Protein AF-A0A7X0NG97-F1 (afdb_monomer_lite)

pLDDT: mean 80.09, std 6.95, range [50.91, 87.88]

Foldseek 3Di:
DWDFPVNVCVVVVDDPVVQVVCVVVVLADFFDCPDVVTGTHDPVRRVVSVVVVD

Organism: NCBI:txid1230533

Sequence (54 aa):
MGIRQKQLLEMLDLSRTKLWRMINNGEFPEPDRTNPSKLIWNLIDIELWDSKLK

Secondary structure (DSSP, 8-state):
-EEEHHHHHHHHT--HHHHHHHHHTT-SPPPEEEETTEEEEEHHHHHHHHHHT-

Radius of gyration: 10.56 Å; chains: 1; bounding box: 24×20×33 Å

Structure (mmCIF, N/CA/C/O backbone):
data_AF-A0A7X0NG97-F1
#
_entry.id 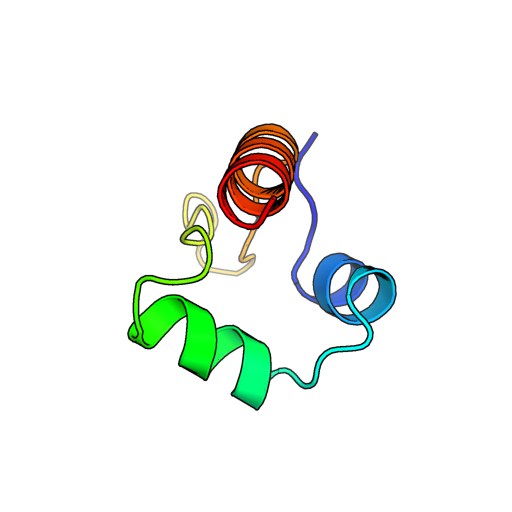  AF-A0A7X0NG97-F1
#
loop_
_atom_site.group_PDB
_atom_site.id
_atom_site.type_symbol
_atom_site.label_atom_id
_atom_site.label_alt_id
_atom_site.label_comp_id
_atom_site.label_asym_id
_atom_site.label_entity_id
_atom_site.label_seq_id
_atom_site.pdbx_PDB_ins_code
_atom_site.Cartn_x
_atom_site.Cartn_y
_atom_site.Cartn_z
_atom_site.occupancy
_atom_site.B_iso_or_equiv
_atom_site.auth_seq_id
_atom_site.auth_comp_id
_atom_site.auth_asym_id
_atom_site.auth_atom_id
_atom_site.pdbx_PDB_model_num
ATOM 1 N N . MET A 1 1 ? 12.595 -1.753 -4.295 1.00 58.66 1 MET A N 1
ATOM 2 C CA . MET A 1 1 ? 11.651 -2.812 -4.716 1.00 58.66 1 MET A CA 1
ATOM 3 C C . MET A 1 1 ? 10.254 -2.331 -4.383 1.00 58.66 1 MET A C 1
ATOM 5 O O . MET A 1 1 ? 10.031 -1.967 -3.239 1.00 58.66 1 MET A O 1
ATOM 9 N N . GLY A 1 2 ? 9.360 -2.254 -5.365 1.00 75.25 2 GLY A N 1
ATOM 10 C CA . GLY A 1 2 ? 8.003 -1.759 -5.146 1.00 75.25 2 GLY A CA 1
ATOM 11 C C . GLY A 1 2 ? 6.977 -2.891 -5.106 1.00 75.25 2 GLY A C 1
ATOM 12 O O . GLY A 1 2 ? 7.067 -3.841 -5.887 1.00 75.25 2 GLY A O 1
ATOM 13 N N . ILE A 1 3 ? 6.004 -2.783 -4.208 1.00 82.62 3 ILE A N 1
ATOM 14 C CA . ILE A 1 3 ? 4.892 -3.715 -4.048 1.00 82.62 3 ILE A CA 1
ATOM 15 C C . ILE A 1 3 ? 3.790 -3.361 -5.046 1.00 82.62 3 ILE A C 1
ATOM 17 O O . ILE A 1 3 ? 3.338 -2.223 -5.144 1.00 82.62 3 ILE A O 1
ATOM 21 N N . ARG A 1 4 ? 3.335 -4.347 -5.819 1.00 83.88 4 ARG A N 1
ATOM 22 C CA . ARG A 1 4 ? 2.198 -4.171 -6.735 1.00 83.88 4 ARG A CA 1
ATOM 23 C C . ARG A 1 4 ? 0.882 -4.264 -5.981 1.00 83.88 4 ARG A C 1
ATOM 25 O O . ARG A 1 4 ? 0.783 -5.018 -5.021 1.00 83.88 4 ARG A O 1
ATOM 32 N N . GLN A 1 5 ? -0.163 -3.637 -6.522 1.00 82.75 5 GLN A N 1
ATOM 33 C CA . GLN A 1 5 ? -1.514 -3.706 -5.955 1.00 82.75 5 GLN A CA 1
ATOM 34 C C . GLN A 1 5 ? -1.956 -5.129 -5.574 1.00 82.75 5 GLN A C 1
ATOM 36 O O . GLN A 1 5 ? -2.488 -5.314 -4.494 1.00 82.75 5 GLN A O 1
ATOM 41 N N . LYS A 1 6 ? -1.735 -6.139 -6.432 1.00 81.94 6 LYS A N 1
ATOM 42 C CA . LYS A 1 6 ? -2.105 -7.532 -6.113 1.00 81.94 6 LYS A CA 1
ATOM 43 C C . LYS A 1 6 ? -1.396 -8.051 -4.859 1.00 81.94 6 LYS A C 1
ATOM 45 O O . LYS A 1 6 ? -2.075 -8.493 -3.949 1.00 81.94 6 LYS A O 1
ATOM 50 N N . GLN A 1 7 ? -0.070 -7.910 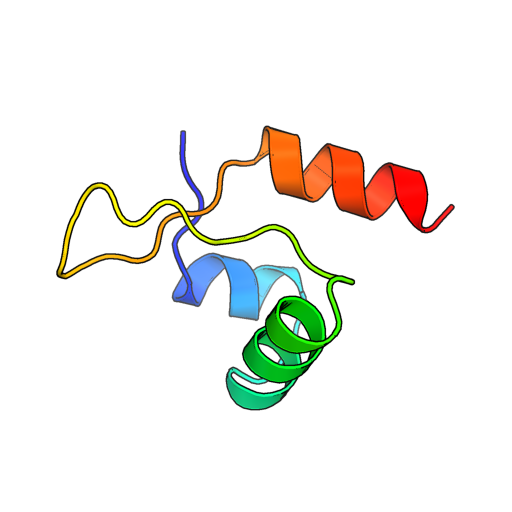-4.794 1.00 84.94 7 GLN A N 1
ATOM 51 C CA . GLN A 1 7 ? 0.693 -8.315 -3.610 1.00 84.94 7 GLN A CA 1
ATOM 52 C C . GLN A 1 7 ? 0.271 -7.541 -2.367 1.00 84.94 7 GLN A C 1
ATOM 54 O O . GLN A 1 7 ? 0.198 -8.115 -1.293 1.00 84.94 7 GLN A O 1
ATOM 59 N N . LEU A 1 8 ? -0.008 -6.246 -2.513 1.00 82.88 8 LEU A N 1
ATOM 60 C CA . LEU A 1 8 ? -0.460 -5.408 -1.413 1.00 82.88 8 LEU A CA 1
ATOM 61 C C . LEU A 1 8 ? -1.796 -5.904 -0.839 1.00 82.88 8 LEU A C 1
ATOM 63 O O . LEU A 1 8 ? -1.963 -5.979 0.372 1.00 82.88 8 LEU A O 1
ATOM 67 N N . LEU A 1 9 ? -2.735 -6.257 -1.721 1.00 83.88 9 LEU A N 1
ATOM 68 C CA . LEU A 1 9 ? -4.037 -6.802 -1.339 1.00 83.88 9 LEU A CA 1
ATOM 69 C C . LEU A 1 9 ? -3.893 -8.156 -0.638 1.00 83.88 9 LEU A C 1
ATOM 71 O O . LEU A 1 9 ? -4.599 -8.390 0.334 1.00 83.88 9 LEU A O 1
ATOM 75 N N . GLU A 1 10 ? -2.970 -9.005 -1.099 1.00 85.19 10 GLU A N 1
ATOM 76 C CA . GLU A 1 10 ? -2.663 -10.293 -0.461 1.00 85.19 10 GLU A CA 1
ATOM 77 C C . GLU A 1 10 ? -1.970 -10.120 0.899 1.00 85.19 10 GLU A C 1
ATOM 79 O O . GLU A 1 10 ? -2.289 -10.838 1.837 1.00 85.19 10 GLU A O 1
ATOM 84 N N . MET A 1 11 ? -1.053 -9.157 1.036 1.00 81.88 11 MET A N 1
ATOM 85 C CA . MET A 1 11 ? -0.346 -8.889 2.296 1.00 81.88 11 MET A CA 1
ATOM 86 C C . MET A 1 11 ? -1.264 -8.332 3.380 1.00 81.88 11 MET A C 1
ATOM 88 O O . MET A 1 11 ? -1.136 -8.701 4.543 1.00 81.88 11 MET A O 1
ATOM 92 N N . LEU A 1 12 ? -2.151 -7.411 3.006 1.00 78.06 12 LEU A N 1
ATOM 93 C CA . LEU A 1 12 ? -3.025 -6.722 3.953 1.00 78.06 12 LEU A CA 1
ATOM 94 C C . LEU A 1 12 ? -4.365 -7.446 4.154 1.00 78.06 12 LEU A C 1
ATOM 96 O O . LEU A 1 12 ? -5.164 -7.004 4.975 1.00 78.06 12 LEU A O 1
ATOM 100 N N . ASP A 1 13 ? -4.639 -8.507 3.385 1.00 81.50 13 ASP A N 1
ATOM 101 C CA . ASP A 1 13 ? -5.947 -9.175 3.304 1.00 81.50 13 ASP A CA 1
ATOM 102 C C . ASP A 1 13 ? -7.102 -8.165 3.099 1.00 81.50 13 ASP A C 1
ATOM 104 O O . ASP A 1 13 ? -8.186 -8.232 3.681 1.00 81.50 13 ASP A O 1
ATOM 108 N N . LEU A 1 14 ? -6.848 -7.134 2.284 1.00 81.88 14 LEU A N 1
ATOM 109 C CA . LEU A 1 14 ? -7.795 -6.047 2.035 1.00 81.88 14 LEU A CA 1
ATOM 110 C C . LEU A 1 14 ? -8.454 -6.195 0.670 1.00 81.88 14 LEU A C 1
ATOM 112 O O . LEU A 1 14 ? -7.839 -6.535 -0.336 1.00 81.88 14 LEU A O 1
ATOM 116 N N . SER A 1 15 ? -9.727 -5.811 0.606 1.00 84.75 15 SER A N 1
ATOM 117 C CA . SER A 1 15 ? -10.415 -5.619 -0.668 1.00 84.75 15 SER A CA 1
ATOM 118 C C . SER A 1 15 ? -9.914 -4.364 -1.384 1.00 84.75 15 SER A C 1
ATOM 120 O O . SER A 1 15 ? -9.655 -3.332 -0.761 1.00 84.75 15 SER A O 1
ATOM 122 N N . ARG A 1 16 ? -9.892 -4.403 -2.722 1.00 82.88 16 ARG A N 1
ATOM 123 C CA . ARG A 1 16 ? -9.461 -3.286 -3.584 1.00 82.88 16 ARG A CA 1
ATOM 124 C C . ARG A 1 16 ? -10.178 -1.973 -3.257 1.00 82.88 16 ARG A C 1
ATOM 126 O O . ARG A 1 16 ? -9.558 -0.916 -3.234 1.00 82.88 16 ARG A O 1
ATOM 133 N N . THR A 1 17 ? -11.470 -2.051 -2.954 1.00 86.12 17 THR A N 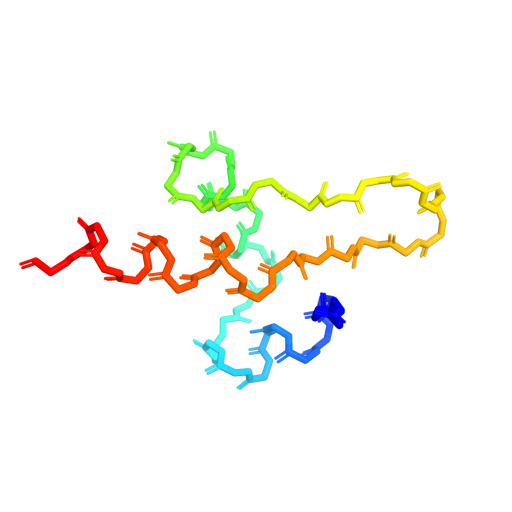1
ATOM 134 C CA . THR A 1 17 ? -12.305 -0.910 -2.556 1.00 86.12 17 THR A CA 1
ATOM 135 C C . THR A 1 17 ? -11.909 -0.340 -1.196 1.00 86.12 17 THR A C 1
ATOM 137 O O . THR A 1 17 ? -11.949 0.872 -1.006 1.00 86.12 17 THR A O 1
ATOM 140 N N . LYS A 1 18 ? -11.513 -1.200 -0.249 1.00 86.31 18 LYS A N 1
ATOM 141 C CA . LYS A 1 18 ? -11.087 -0.789 1.094 1.00 86.31 18 LYS A CA 1
ATOM 142 C C . LYS A 1 18 ? -9.732 -0.088 1.033 1.00 86.31 18 LYS A C 1
ATOM 144 O O . LYS A 1 18 ? -9.597 0.981 1.614 1.00 86.31 18 LYS A O 1
ATOM 149 N N . LEU A 1 19 ? -8.808 -0.615 0.228 1.00 85.00 19 LEU A N 1
ATOM 150 C CA . LEU A 1 19 ? -7.546 0.054 -0.089 1.00 85.00 19 LEU A CA 1
ATOM 151 C C . LEU A 1 19 ? -7.790 1.460 -0.659 1.00 85.00 19 LEU A C 1
ATOM 153 O O . LEU A 1 19 ? -7.276 2.436 -0.129 1.00 85.00 19 LEU A O 1
ATOM 157 N N . TRP A 1 20 ? -8.620 1.580 -1.701 1.00 85.56 20 TRP A N 1
ATOM 158 C CA . TRP A 1 20 ? -8.940 2.885 -2.291 1.00 85.56 20 TRP A CA 1
ATOM 159 C C . TRP A 1 20 ? -9.603 3.840 -1.304 1.00 85.56 20 TRP A C 1
ATOM 161 O O . TRP A 1 20 ? -9.285 5.023 -1.319 1.00 85.56 20 TRP A O 1
ATOM 171 N N . ARG A 1 21 ? -10.487 3.343 -0.432 1.00 87.88 21 ARG A N 1
ATOM 172 C CA . ARG A 1 21 ? -11.065 4.154 0.643 1.00 87.88 21 ARG A CA 1
ATOM 173 C C . ARG A 1 21 ? -9.991 4.695 1.574 1.00 87.88 21 ARG A C 1
ATOM 175 O O . ARG A 1 21 ? -10.008 5.889 1.812 1.00 87.88 21 ARG A O 1
ATOM 182 N N . MET A 1 22 ? -9.067 3.860 2.046 1.00 84.69 22 MET A N 1
ATOM 183 C CA . MET A 1 22 ? -8.001 4.297 2.955 1.00 84.69 22 MET A CA 1
ATOM 184 C C . MET A 1 22 ? -7.055 5.302 2.290 1.00 84.69 22 MET A C 1
ATOM 186 O O . MET A 1 22 ? -6.690 6.290 2.915 1.00 84.69 22 MET A O 1
ATOM 190 N N . ILE A 1 23 ? -6.718 5.104 1.010 1.00 85.38 23 ILE A N 1
ATOM 191 C CA . ILE A 1 23 ? -5.948 6.089 0.230 1.00 85.38 23 ILE A CA 1
ATOM 192 C C . ILE A 1 23 ? -6.708 7.419 0.175 1.00 85.38 23 ILE A C 1
ATOM 194 O O . ILE A 1 23 ? -6.149 8.472 0.455 1.00 85.38 23 ILE A O 1
ATOM 198 N N . ASN A 1 24 ? -8.006 7.376 -0.135 1.00 84.38 24 ASN A N 1
ATOM 199 C CA . ASN A 1 24 ? -8.831 8.578 -0.261 1.00 84.38 24 ASN A CA 1
ATOM 200 C C . ASN A 1 24 ? -9.092 9.272 1.088 1.00 84.38 24 ASN A C 1
ATOM 202 O O . ASN A 1 24 ? -9.337 10.472 1.124 1.00 84.38 24 ASN A O 1
ATOM 206 N N . ASN A 1 25 ? -9.037 8.520 2.188 1.00 84.44 25 ASN A N 1
ATOM 207 C CA . ASN A 1 25 ? -9.130 9.038 3.552 1.00 84.44 25 ASN A CA 1
ATOM 208 C C . ASN A 1 25 ? -7.805 9.653 4.039 1.00 84.44 25 ASN A C 1
ATOM 210 O O . ASN A 1 25 ? -7.754 10.178 5.147 1.00 84.44 25 ASN A O 1
ATOM 214 N N . GLY A 1 26 ? -6.727 9.556 3.249 1.00 80.81 26 GLY A N 1
ATOM 215 C CA . GLY A 1 2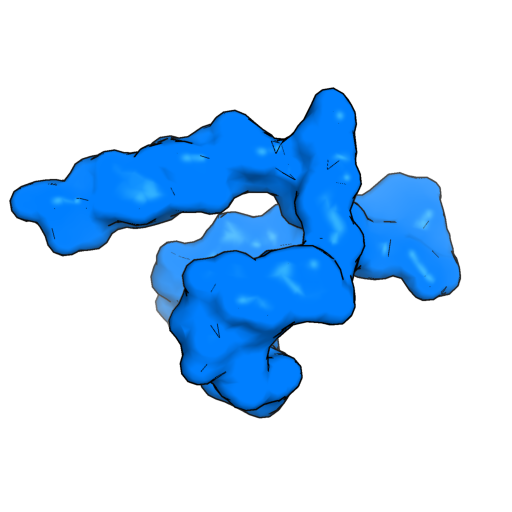6 ? -5.377 9.958 3.653 1.00 80.81 26 GLY A CA 1
ATOM 216 C C . GLY A 1 26 ? -4.747 9.027 4.690 1.00 80.81 26 GLY A C 1
ATOM 217 O O . GLY A 1 26 ? -3.705 9.349 5.255 1.00 80.81 26 GLY A O 1
ATOM 218 N N . GLU A 1 27 ? -5.375 7.878 4.946 1.00 81.06 27 GLU A N 1
ATOM 219 C CA . GLU A 1 27 ? -4.855 6.881 5.867 1.00 81.06 27 GLU A CA 1
ATOM 220 C C . GLU A 1 27 ? -3.745 6.078 5.206 1.00 81.06 27 GLU A C 1
ATOM 222 O O . GLU A 1 27 ? -2.763 5.826 5.873 1.00 81.06 27 GLU A O 1
ATOM 227 N N . PHE A 1 28 ? -3.848 5.707 3.926 1.00 82.81 28 PHE A N 1
ATOM 228 C CA . PHE A 1 28 ? -2.885 4.813 3.264 1.00 82.81 28 PHE A CA 1
ATOM 229 C C . PHE A 1 28 ? -1.954 5.554 2.289 1.00 82.81 28 PHE A C 1
ATOM 231 O O . PHE A 1 28 ? -2.425 6.459 1.596 1.00 82.81 28 PHE A O 1
ATOM 238 N N . PRO A 1 29 ? -0.669 5.156 2.160 1.00 82.00 29 PRO A N 1
ATOM 239 C CA . PRO A 1 29 ? 0.267 5.799 1.244 1.00 82.00 29 PRO A CA 1
ATOM 240 C C . PRO A 1 29 ? -0.200 5.737 -0.213 1.00 82.00 29 PRO A C 1
ATOM 242 O O . PRO A 1 29 ? -0.753 4.735 -0.688 1.00 82.00 29 PRO A O 1
ATOM 245 N N . GLU A 1 30 ? 0.040 6.823 -0.943 1.00 80.50 30 GLU A N 1
ATOM 246 C CA . GLU A 1 30 ? -0.329 6.905 -2.349 1.00 80.50 30 GLU A CA 1
ATOM 247 C C . GLU A 1 30 ? 0.544 5.974 -3.204 1.00 80.50 30 GLU A C 1
ATOM 249 O O . GLU A 1 30 ? 1.750 5.851 -2.978 1.00 80.50 30 GLU A O 1
ATOM 254 N N . PRO A 1 31 ? -0.045 5.296 -4.204 1.00 83.38 31 PRO A N 1
ATOM 255 C CA . PRO A 1 31 ? 0.733 4.542 -5.165 1.00 83.38 31 PRO A CA 1
ATOM 256 C C . PRO A 1 31 ? 1.584 5.472 -6.010 1.00 83.38 31 PRO A C 1
ATOM 258 O O . PRO A 1 31 ? 1.103 6.457 -6.575 1.00 83.38 31 PRO A O 1
ATOM 261 N N . ASP A 1 32 ? 2.809 5.043 -6.229 1.00 82.25 32 ASP A N 1
ATOM 262 C CA . ASP A 1 32 ? 3.668 5.571 -7.255 1.00 82.25 32 ASP A CA 1
ATOM 263 C C . ASP A 1 32 ? 3.066 5.261 -8.640 1.00 82.25 32 ASP A C 1
ATOM 265 O O . ASP A 1 32 ? 2.822 4.105 -9.020 1.00 82.25 32 ASP A O 1
ATOM 269 N N . ARG A 1 33 ? 2.756 6.336 -9.373 1.00 76.62 33 ARG A N 1
ATOM 270 C CA . ARG A 1 33 ? 2.129 6.312 -10.705 1.00 76.62 33 ARG A CA 1
ATOM 271 C C . ARG A 1 33 ? 3.141 6.466 -11.835 1.00 76.62 33 ARG A C 1
ATOM 273 O O . ARG A 1 33 ? 2.731 6.701 -12.970 1.00 76.62 33 ARG A O 1
ATOM 280 N N . THR A 1 34 ? 4.439 6.302 -11.562 1.00 74.06 34 THR A N 1
ATOM 281 C CA . THR A 1 34 ? 5.499 6.443 -12.577 1.00 74.06 34 THR A CA 1
ATOM 282 C C . THR A 1 34 ? 5.242 5.580 -13.815 1.00 74.06 34 THR A C 1
ATOM 284 O O . THR A 1 34 ? 5.667 5.926 -14.914 1.00 74.06 34 THR A O 1
ATOM 287 N N . ASN A 1 35 ? 4.494 4.480 -13.670 1.00 68.50 35 ASN A N 1
ATOM 288 C CA . ASN A 1 35 ? 4.025 3.694 -14.798 1.00 68.50 35 ASN A CA 1
ATOM 289 C C . ASN A 1 35 ? 2.488 3.778 -14.930 1.00 68.50 35 ASN A C 1
ATOM 291 O O . ASN A 1 35 ? 1.781 3.281 -14.052 1.00 68.50 35 ASN A O 1
ATOM 295 N N . PRO A 1 36 ? 1.930 4.296 -16.042 1.00 66.88 36 PRO A N 1
ATOM 296 C CA . PRO A 1 36 ? 0.481 4.492 -16.192 1.00 66.88 36 PRO A CA 1
ATOM 297 C C . PRO A 1 36 ? -0.329 3.185 -16.151 1.00 66.88 36 PRO A C 1
ATOM 299 O O . PRO A 1 36 ? -1.519 3.195 -15.859 1.00 66.88 36 PRO A O 1
ATOM 302 N N . SER A 1 37 ? 0.313 2.040 -16.407 1.00 70.44 37 SER A N 1
ATOM 303 C CA . SER A 1 37 ? -0.306 0.710 -16.309 1.00 70.44 37 SER A CA 1
ATOM 304 C C . SER A 1 37 ? -0.130 0.024 -14.952 1.00 70.44 37 SER A C 1
ATOM 306 O O . SER A 1 37 ? -0.738 -1.024 -14.721 1.00 70.44 37 SER A O 1
ATOM 308 N N . LYS A 1 38 ? 0.734 0.528 -14.062 1.00 72.88 38 LYS A N 1
ATOM 309 C CA . LYS A 1 38 ? 1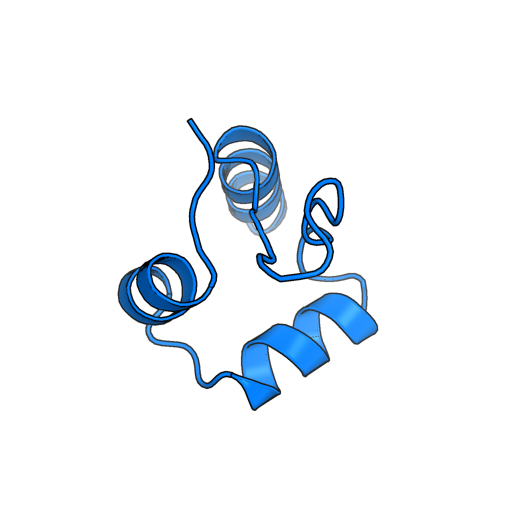.086 -0.176 -12.821 1.00 72.88 38 LYS A CA 1
ATOM 310 C C . LYS A 1 38 ? 1.132 0.792 -11.649 1.00 72.88 38 LYS A C 1
ATOM 312 O O . LYS A 1 38 ? 2.026 1.618 -11.563 1.00 72.88 38 LYS A O 1
ATOM 317 N N . LEU A 1 39 ? 0.205 0.595 -10.719 1.00 80.25 39 LEU A N 1
ATOM 318 C CA . LEU A 1 39 ? 0.257 1.194 -9.391 1.00 80.25 39 LEU A CA 1
ATOM 319 C C . LEU A 1 39 ? 1.263 0.401 -8.555 1.00 80.25 39 LEU A C 1
ATOM 321 O O . LEU A 1 39 ? 1.077 -0.808 -8.335 1.00 80.25 39 LEU A O 1
ATOM 325 N N . ILE A 1 40 ? 2.341 1.065 -8.155 1.00 84.62 40 ILE A N 1
ATOM 326 C CA . ILE A 1 40 ? 3.425 0.477 -7.372 1.00 84.62 40 ILE A CA 1
ATOM 327 C C . ILE A 1 40 ? 3.518 1.242 -6.059 1.00 84.62 40 ILE A C 1
ATOM 329 O O . ILE A 1 40 ? 3.563 2.457 -6.063 1.00 84.62 40 ILE A O 1
ATOM 333 N N . TRP A 1 41 ? 3.570 0.546 -4.936 1.00 86.00 41 T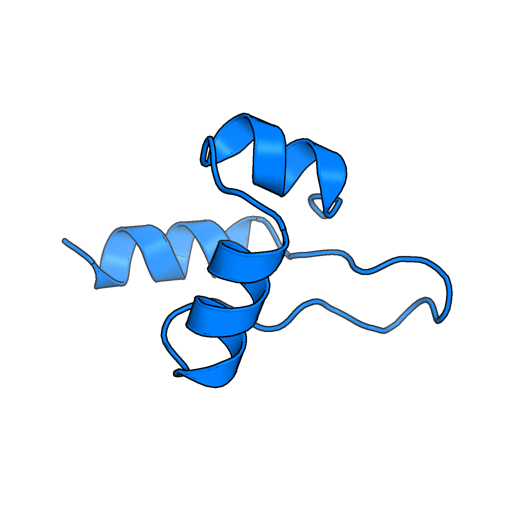RP A N 1
ATOM 334 C CA . TRP A 1 41 ? 3.817 1.151 -3.635 1.00 86.00 41 TRP A CA 1
ATOM 335 C C . TRP A 1 41 ? 5.257 0.909 -3.227 1.00 86.00 41 TRP A C 1
ATOM 337 O O . TRP A 1 41 ? 5.792 -0.182 -3.437 1.00 86.00 41 TRP A O 1
ATOM 347 N N . ASN A 1 42 ? 5.891 1.905 -2.624 1.00 84.25 42 ASN A N 1
ATOM 348 C CA . ASN A 1 42 ? 7.171 1.680 -1.977 1.00 84.25 42 ASN A CA 1
ATOM 349 C C . ASN A 1 42 ? 6.953 0.949 -0.658 1.00 84.25 42 ASN A C 1
ATOM 351 O O . ASN A 1 42 ? 6.072 1.284 0.128 1.00 84.25 42 ASN A O 1
ATOM 355 N N . LEU A 1 43 ? 7.784 -0.064 -0.430 1.00 81.12 43 LEU A N 1
ATOM 356 C CA . LEU A 1 43 ? 7.738 -0.863 0.790 1.00 81.12 43 LEU A CA 1
ATOM 357 C C . LEU A 1 43 ? 8.009 0.012 2.026 1.00 81.12 43 LEU A C 1
ATOM 359 O O . LEU A 1 43 ? 7.324 -0.119 3.030 1.00 81.12 43 LEU A O 1
ATOM 363 N N . ILE A 1 44 ? 8.910 0.989 1.879 1.00 82.69 44 ILE A N 1
ATOM 364 C CA . ILE A 1 44 ? 9.250 1.976 2.910 1.00 82.69 44 ILE A CA 1
ATOM 365 C C . ILE A 1 44 ? 8.029 2.804 3.333 1.00 82.69 44 ILE A C 1
ATOM 367 O O . ILE A 1 44 ? 7.811 2.982 4.524 1.00 82.69 44 ILE A O 1
ATOM 371 N N . ASP A 1 45 ? 7.215 3.282 2.386 1.00 82.62 45 ASP A N 1
ATOM 372 C CA . ASP A 1 45 ? 6.006 4.053 2.701 1.00 82.62 45 ASP A CA 1
ATOM 373 C C . ASP A 1 45 ? 4.965 3.212 3.450 1.00 82.62 45 ASP A C 1
ATOM 375 O O . ASP A 1 45 ? 4.291 3.714 4.347 1.00 82.62 45 ASP A O 1
ATOM 379 N N . ILE A 1 46 ? 4.857 1.923 3.114 1.00 81.88 46 ILE A N 1
ATOM 380 C CA . ILE A 1 46 ? 3.959 0.987 3.804 1.00 81.88 46 ILE A CA 1
ATOM 381 C C . ILE A 1 46 ? 4.456 0.712 5.227 1.00 81.88 46 ILE A C 1
ATOM 383 O O . ILE A 1 46 ? 3.655 0.728 6.154 1.00 81.88 46 ILE A O 1
ATOM 387 N N . GLU A 1 47 ? 5.757 0.492 5.425 1.00 82.56 47 GLU A N 1
ATOM 388 C CA . GLU A 1 47 ? 6.332 0.305 6.766 1.00 82.56 47 GLU A CA 1
ATOM 389 C C . GLU A 1 47 ? 6.212 1.569 7.628 1.00 82.56 47 GLU A C 1
ATOM 391 O O . GLU A 1 47 ? 5.880 1.490 8.810 1.00 82.56 47 GLU A O 1
ATOM 396 N N . LEU A 1 48 ? 6.428 2.753 7.045 1.00 82.81 48 LEU A N 1
ATOM 397 C CA . LEU A 1 48 ? 6.201 4.037 7.717 1.00 82.81 48 LEU A CA 1
ATOM 398 C C . LEU A 1 48 ? 4.738 4.220 8.120 1.00 82.81 48 LEU A C 1
ATOM 400 O O . LEU A 1 48 ? 4.454 4.764 9.188 1.00 82.81 48 LEU A O 1
ATOM 404 N N . TRP A 1 49 ? 3.817 3.778 7.268 1.00 82.19 49 TRP A N 1
ATOM 405 C CA . TRP A 1 49 ? 2.394 3.779 7.564 1.00 82.19 49 TRP A CA 1
ATOM 406 C C . TRP A 1 49 ? 2.035 2.823 8.705 1.00 82.19 49 TRP A C 1
ATOM 408 O O . TRP A 1 49 ? 1.369 3.244 9.649 1.00 82.19 49 TRP A O 1
ATOM 418 N N . ASP A 1 50 ? 2.513 1.579 8.655 1.00 78.00 50 ASP A N 1
ATOM 419 C CA . ASP A 1 50 ? 2.283 0.577 9.705 1.00 78.00 50 ASP A CA 1
ATOM 420 C C . ASP A 1 50 ? 2.814 1.070 11.059 1.00 78.00 50 ASP A C 1
ATOM 422 O O . ASP A 1 50 ? 2.129 1.005 12.078 1.00 78.00 50 ASP A O 1
ATOM 426 N N . SER A 1 51 ? 3.993 1.695 11.045 1.00 79.00 51 SER A N 1
ATOM 427 C CA . SER A 1 51 ? 4.597 2.317 12.223 1.00 79.00 51 SER A CA 1
ATOM 428 C C . SER A 1 51 ? 3.776 3.492 12.775 1.00 79.00 51 SER A C 1
ATOM 430 O O . SER A 1 51 ? 3.711 3.673 13.986 1.00 79.00 51 SER A O 1
ATOM 432 N N . LYS A 1 52 ? 3.104 4.277 11.918 1.00 73.44 52 LYS A N 1
ATOM 433 C CA . LYS A 1 52 ? 2.220 5.384 12.338 1.00 73.44 52 LYS A CA 1
ATOM 434 C C . LYS A 1 52 ? 0.912 4.925 12.982 1.00 73.44 52 LYS A C 1
ATOM 436 O O . LYS A 1 52 ? 0.286 5.722 13.677 1.00 73.44 52 LYS A O 1
ATOM 441 N N . LEU A 1 53 ? 0.467 3.702 12.702 1.00 67.38 53 LEU A N 1
ATOM 442 C CA . LEU A 1 53 ? -0.745 3.124 13.288 1.00 67.38 53 LEU A CA 1
ATOM 443 C C . LEU A 1 53 ? -0.520 2.527 14.686 1.00 67.38 53 LEU A C 1
ATOM 445 O O . LEU A 1 53 ? -1.495 2.134 15.330 1.00 67.38 53 LEU A O 1
ATOM 449 N N . LYS A 1 54 ? 0.736 2.439 15.132 1.00 50.91 54 LYS A N 1
ATOM 450 C CA . LYS A 1 54 ? 1.148 1.895 16.429 1.00 50.91 54 LYS A CA 1
ATOM 451 C C . LYS A 1 54 ? 1.256 2.980 17.495 1.00 50.91 54 LYS A C 1
ATOM 453 O O . LYS A 1 54 ? 0.893 2.667 18.650 1.00 50.91 54 LYS A O 1
#